Protein AF-A0A0L0V1J8-F1 (afdb_monomer)

Nearest PDB structures (foldseek):
  5jjq-assembly2_B  TM=3.980E-01  e=1.118E-01  Streptomyces sp. ML694-90F3
  5jjq-assembly4_D  TM=3.960E-01  e=1.190E-01  Streptomyces sp. ML694-90F3
  7kdn-assembly4_D  TM=4.997E-01  e=3.846E-01  Aspergillus fumigatus Af293
  7kdn-assembly2_B  TM=5.468E-01  e=1.592E+00  Aspergillus fumigatus Af293
  7kq6-assembly2_B  TM=5.141E-01  e=2.610E+00  Coccidioides immitis RS

Radius of gyration: 16.89 Å; Cα contacts (8 Å, |Δi|>4): 214; chains: 1; bounding box: 29×58×46 Å

Mean predicted aligned error: 6.96 Å

Solvent-accessible surface area (backbone atoms only — not comparable to full-atom values): 8524 Å² total; per-residue (Å²): 136,80,82,79,77,77,83,77,70,65,66,80,67,52,53,56,55,50,46,68,75,34,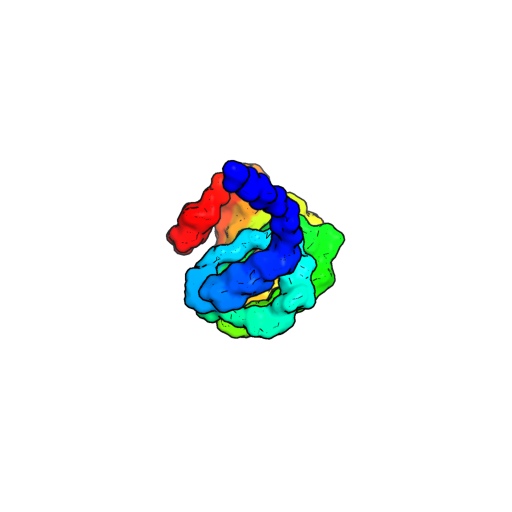21,70,67,38,40,67,45,81,43,72,62,74,69,79,47,73,88,45,86,82,56,58,38,68,42,24,29,34,42,33,42,41,71,51,73,80,46,52,66,64,44,57,61,54,52,70,56,38,75,82,31,51,29,30,33,42,33,37,37,42,82,44,55,75,72,58,55,65,65,64,53,54,52,48,61,68,54,42,77,50,44,42,31,40,32,32,31,71,34,63,97,84,65,74,82,50,64,65,57,54,51,51,26,60,78,62,67,26,47,79,44,82,33,48,82,74,52,72,69,61,59,74,69,110

Sequence (146 aa):
MASKIDLIGNDEEYVPLMFEILQDKLQGLHMYNPDIFAGIPNLKFTSLRLLHIEACMLDPDLYLSKLDMFPYTPIEILVLSGSDTHKSDSTFVLDQFTRLRSLRKLVFYGVDSTFSAPEDYLEACRDHQVECLYRYKPSLEELMKL

Secondary structure (DSSP, 8-state):
----------HHHHHHHHHHHHTTT--EEEES-GGGGTT-TT---TT--EEEES-TTSSHHHHHHHHTT-TT----EEEEEHHHHTT--HHHHHHHHHH-TT--EEEEES--TT----HHHHHHHHHTTPEEEEESS--HHHHHT-

Organism: NCBI:txid1165861

pLDDT: mean 84.73, std 13.73, range [34.5, 97.88]

Structure (mmCIF, N/CA/C/O backbone):
data_AF-A0A0L0V1J8-F1
#
_entry.id   AF-A0A0L0V1J8-F1
#
loop_
_atom_site.group_PDB
_atom_site.id
_atom_site.type_symbol
_atom_site.label_atom_id
_atom_site.label_alt_id
_atom_site.label_comp_id
_atom_site.label_asym_id
_atom_site.label_entity_id
_atom_site.label_seq_id
_atom_site.pdbx_PDB_ins_code
_atom_site.Cartn_x
_atom_site.Cartn_y
_atom_site.Cartn_z
_atom_site.occupancy
_atom_site.B_iso_or_equiv
_atom_site.auth_seq_id
_atom_site.auth_comp_id
_atom_site.auth_asym_id
_atom_site.auth_atom_id
_atom_site.pdbx_PDB_model_num
ATOM 1 N N . MET A 1 1 ? -1.582 43.578 26.157 1.00 36.00 1 MET A N 1
ATOM 2 C CA . MET A 1 1 ? -0.764 42.374 26.402 1.00 36.00 1 MET A CA 1
ATOM 3 C C . MET A 1 1 ? -1.291 41.281 25.494 1.00 36.00 1 MET A C 1
ATOM 5 O O . MET A 1 1 ? -2.323 40.706 25.799 1.00 36.00 1 MET A O 1
ATOM 9 N N . ALA A 1 2 ? -0.669 41.091 24.332 1.00 34.50 2 ALA A N 1
ATOM 10 C CA . ALA A 1 2 ? -0.956 39.941 23.483 1.00 34.50 2 ALA A CA 1
ATOM 11 C C . ALA A 1 2 ? -0.023 38.823 23.945 1.00 34.50 2 ALA A C 1
ATOM 13 O O . ALA A 1 2 ? 1.197 38.972 23.862 1.00 34.50 2 ALA A O 1
ATOM 14 N N . SER A 1 3 ? -0.593 37.767 24.517 1.00 36.25 3 SER A N 1
ATOM 15 C CA . SER A 1 3 ? 0.152 36.571 24.884 1.00 36.25 3 SER A CA 1
ATOM 16 C C . SER A 1 3 ? 0.710 35.972 23.603 1.00 36.25 3 SER A C 1
ATOM 18 O O . SER A 1 3 ? -0.036 35.518 22.737 1.00 36.25 3 SER A O 1
ATOM 20 N N . LYS A 1 4 ? 2.030 36.044 23.463 1.00 40.44 4 LYS A N 1
ATOM 21 C CA . LYS A 1 4 ? 2.780 35.329 22.445 1.00 40.44 4 LYS A CA 1
ATOM 22 C C . LYS A 1 4 ? 2.623 33.849 22.785 1.00 40.44 4 LYS A C 1
ATOM 24 O O . LYS A 1 4 ? 3.207 33.375 23.753 1.00 40.44 4 LYS A O 1
ATOM 29 N N . ILE A 1 5 ? 1.722 33.168 22.085 1.00 45.97 5 ILE A N 1
ATOM 30 C CA . ILE A 1 5 ? 1.646 31.712 22.142 1.00 45.97 5 ILE A CA 1
ATOM 31 C C . ILE A 1 5 ? 2.861 31.247 21.354 1.00 45.97 5 ILE A C 1
ATOM 33 O O . ILE A 1 5 ? 2.856 31.253 20.123 1.00 45.97 5 ILE A O 1
ATOM 37 N N . ASP A 1 6 ? 3.936 30.952 22.075 1.00 41.12 6 ASP A N 1
ATOM 38 C CA . ASP A 1 6 ? 5.063 30.223 21.525 1.00 41.12 6 ASP A CA 1
ATOM 39 C C . ASP A 1 6 ? 4.539 28.825 21.170 1.00 41.12 6 ASP A C 1
ATOM 41 O O . ASP A 1 6 ? 4.396 27.953 22.025 1.00 41.12 6 ASP A O 1
ATOM 45 N N . LEU A 1 7 ? 4.174 28.635 19.899 1.00 44.16 7 LEU A N 1
ATOM 46 C CA . LEU A 1 7 ? 3.918 27.324 19.311 1.00 44.16 7 LEU A CA 1
ATOM 47 C C . LEU A 1 7 ? 5.259 26.593 19.185 1.00 44.16 7 LEU A C 1
ATOM 49 O O . LEU A 1 7 ? 5.806 26.441 18.099 1.00 44.16 7 LEU A O 1
ATOM 53 N N . ILE A 1 8 ? 5.804 26.166 20.319 1.00 47.81 8 ILE A N 1
ATOM 54 C CA . ILE A 1 8 ? 6.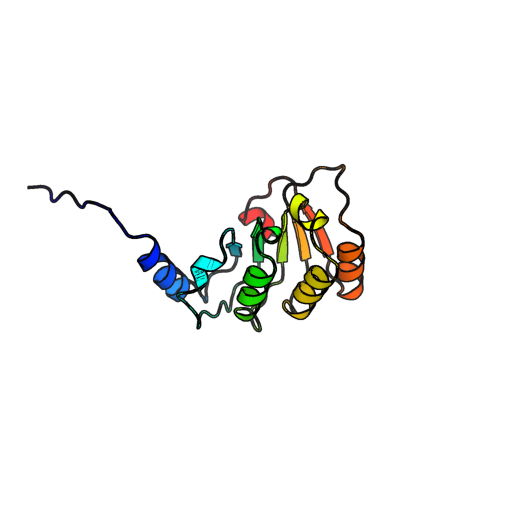727 25.035 20.375 1.00 47.81 8 ILE A CA 1
ATOM 55 C C . ILE A 1 8 ? 5.836 23.833 20.695 1.00 47.81 8 ILE A C 1
ATOM 57 O O . ILE A 1 8 ? 5.806 23.328 21.813 1.00 47.81 8 ILE A O 1
ATOM 61 N N . GLY A 1 9 ? 4.972 23.482 19.741 1.00 45.03 9 GLY A N 1
ATOM 62 C CA . GLY A 1 9 ? 4.134 22.297 19.840 1.00 45.03 9 GLY A CA 1
ATOM 63 C C . GLY A 1 9 ? 5.010 21.094 19.547 1.00 45.03 9 GLY A C 1
ATOM 64 O O . GLY A 1 9 ? 5.548 20.984 18.453 1.00 45.03 9 GLY 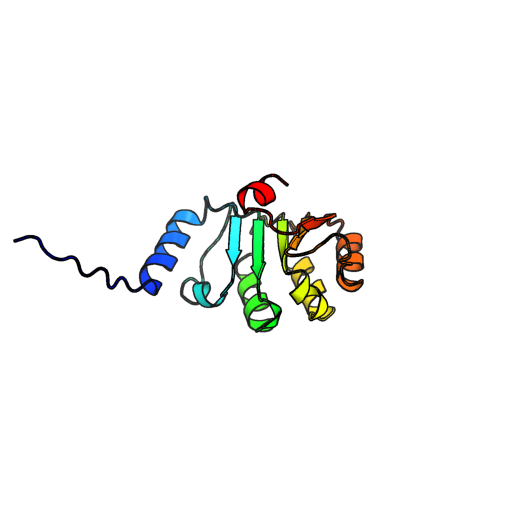A O 1
ATOM 65 N N . ASN A 1 10 ? 5.206 20.238 20.539 1.00 54.16 10 ASN A N 1
ATOM 66 C CA . ASN A 1 10 ? 5.875 18.963 20.361 1.00 54.16 10 ASN A CA 1
ATOM 67 C C . ASN A 1 10 ? 4.972 18.109 19.448 1.00 54.16 10 ASN A C 1
ATOM 69 O O . ASN A 1 10 ? 3.962 17.584 19.916 1.00 54.16 10 ASN A O 1
ATOM 73 N N . ASP A 1 11 ? 5.267 18.047 18.143 1.00 56.94 11 ASP A N 1
ATOM 74 C CA . ASP A 1 11 ? 4.447 17.342 17.138 1.00 56.94 11 ASP A CA 1
ATOM 75 C C . ASP A 1 11 ? 4.129 15.889 17.559 1.00 56.94 11 ASP A C 1
ATOM 77 O O . ASP A 1 11 ? 3.077 15.346 17.219 1.00 56.94 11 ASP A O 1
ATOM 81 N N . GLU A 1 12 ? 4.996 15.292 18.384 1.00 63.31 12 GLU A N 1
ATOM 82 C CA . GLU A 1 12 ? 4.855 13.956 18.970 1.00 63.31 12 GLU A CA 1
ATOM 83 C C . GLU A 1 12 ? 3.583 13.749 19.816 1.00 63.31 12 GLU A C 1
ATOM 85 O O . GLU A 1 12 ? 3.085 12.628 19.877 1.00 63.31 12 GLU A O 1
ATOM 90 N N . GLU A 1 13 ? 3.020 14.788 20.446 1.00 68.06 13 GLU A N 1
ATOM 91 C CA . GLU A 1 13 ? 1.834 14.640 21.313 1.00 68.06 13 GLU A CA 1
ATOM 92 C C . GLU A 1 13 ? 0.512 14.695 20.527 1.00 68.06 13 GLU A C 1
ATOM 94 O O . GLU A 1 13 ? -0.464 14.027 20.873 1.00 68.06 13 GLU A O 1
ATOM 99 N N . TYR A 1 14 ? 0.469 15.456 19.431 1.00 78.44 14 TYR A N 1
ATOM 100 C CA . TYR A 1 14 ? -0.771 15.689 18.682 1.00 78.44 14 TYR A CA 1
ATOM 101 C C . TYR A 1 14 ? -1.061 14.611 17.644 1.00 78.44 14 TYR A C 1
ATOM 103 O O . TYR A 1 14 ? -2.228 14.324 17.367 1.00 78.44 14 TYR A O 1
ATOM 111 N N . VAL A 1 15 ? -0.025 13.993 17.077 1.00 80.12 15 VAL A N 1
ATOM 112 C CA . VAL A 1 15 ? -0.200 12.960 16.052 1.00 80.12 15 VAL A CA 1
ATOM 113 C C . VAL A 1 15 ? -0.979 11.740 16.572 1.00 80.12 15 VAL A C 1
ATOM 115 O O . VAL A 1 15 ? -1.926 11.330 15.893 1.00 80.12 15 VAL A O 1
ATOM 118 N N . PRO A 1 16 ? -0.685 11.190 17.769 1.00 79.94 16 PRO A N 1
ATOM 119 C CA . PRO A 1 16 ? -1.504 10.144 18.374 1.00 79.94 16 PRO A CA 1
ATOM 120 C C . PRO A 1 16 ? -2.985 10.490 18.457 1.00 79.94 16 PRO A C 1
ATOM 122 O O . PRO A 1 16 ? -3.829 9.735 17.971 1.00 79.94 16 PRO A O 1
ATOM 125 N N . LEU A 1 17 ? -3.295 11.673 18.988 1.00 82.88 17 LEU A N 1
ATOM 126 C CA . LEU A 1 17 ? -4.667 12.140 19.147 1.00 82.88 17 LEU A CA 1
ATOM 127 C C . LEU A 1 17 ? -5.375 12.300 17.794 1.00 82.88 17 LEU A C 1
ATOM 129 O O . LEU A 1 17 ? -6.541 11.934 17.646 1.00 82.88 17 LEU A O 1
ATOM 133 N N . MET A 1 18 ? -4.676 12.822 16.782 1.00 86.81 18 MET A N 1
ATOM 134 C CA . MET A 1 18 ? -5.219 12.933 15.427 1.00 86.81 18 MET A CA 1
ATOM 135 C C . MET A 1 18 ? -5.595 11.566 14.864 1.00 86.81 18 MET A C 1
ATOM 137 O O . MET A 1 18 ? -6.679 11.415 14.299 1.00 86.81 18 MET A O 1
ATOM 141 N N . PHE A 1 19 ? -4.733 10.567 15.032 1.00 87.19 19 PHE A N 1
ATOM 142 C CA . PHE A 1 19 ? -5.022 9.220 14.567 1.00 87.19 19 PHE A CA 1
ATOM 143 C C . PHE A 1 19 ? -6.187 8.584 15.322 1.00 87.19 19 PHE A C 1
ATOM 145 O O . PHE A 1 19 ? -7.056 8.015 14.670 1.00 87.19 19 PHE A O 1
ATOM 152 N N . GLU A 1 20 ? -6.285 8.748 16.642 1.00 84.19 20 GLU A N 1
ATOM 153 C CA . GLU A 1 20 ? -7.443 8.271 17.410 1.00 84.19 20 GLU A CA 1
ATOM 154 C C . GLU A 1 20 ? -8.767 8.876 16.916 1.00 84.19 20 GLU A C 1
ATOM 156 O O . GLU A 1 20 ? -9.766 8.165 16.785 1.00 84.19 20 GLU A O 1
ATOM 161 N N . ILE A 1 21 ? -8.778 10.173 16.586 1.00 88.88 21 ILE A N 1
ATOM 162 C CA . ILE A 1 21 ? -9.962 10.873 16.057 1.00 88.88 21 ILE A CA 1
ATOM 163 C C . ILE A 1 21 ? -10.297 10.418 14.628 1.00 88.88 21 ILE A C 1
ATOM 165 O O . ILE A 1 21 ? -11.471 10.362 14.243 1.00 88.88 21 ILE A O 1
ATOM 169 N N . LEU A 1 22 ? -9.274 10.142 13.818 1.00 89.94 22 LEU A N 1
ATOM 170 C CA . LEU A 1 22 ? -9.418 9.845 12.395 1.00 89.94 22 LEU A CA 1
ATOM 171 C C . LEU A 1 22 ? -9.506 8.353 12.082 1.00 89.94 22 LEU A C 1
ATOM 173 O O . LEU A 1 22 ? -9.831 8.030 10.945 1.00 89.94 22 LEU A O 1
ATOM 177 N N . GLN A 1 23 ? -9.260 7.453 13.035 1.00 87.62 23 GLN A N 1
ATOM 178 C CA . GLN A 1 23 ? -9.099 6.019 12.771 1.00 87.62 23 GLN A CA 1
ATOM 179 C C . GLN A 1 23 ? -10.258 5.410 11.957 1.00 87.62 23 GLN A C 1
ATOM 181 O O . GLN A 1 23 ? -10.025 4.667 11.006 1.00 87.62 23 GLN A O 1
ATOM 186 N N . ASP A 1 24 ? -11.499 5.830 12.222 1.00 88.81 24 ASP A N 1
ATOM 187 C CA . ASP A 1 24 ? -12.685 5.329 11.514 1.00 88.81 24 ASP A CA 1
ATOM 188 C C . ASP A 1 24 ? -13.035 6.090 10.228 1.00 88.81 24 ASP A C 1
ATOM 190 O O . ASP A 1 24 ? -13.954 5.711 9.502 1.00 88.81 24 ASP A O 1
ATOM 194 N N . LYS A 1 25 ? -12.335 7.188 9.931 1.00 91.81 25 LYS A N 1
ATOM 195 C CA . LYS A 1 25 ? -12.619 8.082 8.793 1.00 91.81 25 LYS A CA 1
ATOM 196 C C . LYS A 1 25 ? -11.475 8.158 7.792 1.00 91.81 25 LYS A C 1
ATOM 198 O O . LYS A 1 25 ? -11.704 8.539 6.646 1.00 91.81 25 LYS A O 1
ATOM 203 N N . LEU A 1 26 ? -10.256 7.845 8.220 1.00 92.31 26 LEU A N 1
ATOM 204 C CA . LEU A 1 26 ? -9.065 7.934 7.396 1.00 92.31 26 LEU A CA 1
ATOM 205 C C . LEU A 1 26 ? -9.136 6.867 6.307 1.00 92.31 26 LEU A C 1
ATOM 207 O O . LEU A 1 26 ? -9.125 5.679 6.605 1.00 92.31 26 LEU A O 1
ATOM 211 N N . GLN A 1 27 ? -9.217 7.303 5.050 1.00 94.62 27 GLN A N 1
ATOM 212 C CA . GLN A 1 27 ? -9.294 6.397 3.901 1.00 94.62 27 GLN A CA 1
ATOM 213 C C . GLN A 1 27 ? -7.959 6.205 3.187 1.00 94.62 27 GLN A C 1
ATOM 215 O O . GLN A 1 27 ? -7.760 5.171 2.551 1.00 94.62 27 GLN A O 1
ATOM 220 N N . GLY A 1 28 ? -7.050 7.172 3.314 1.00 94.06 28 GLY A N 1
ATOM 221 C CA . GLY A 1 28 ? -5.715 7.127 2.735 1.00 94.06 28 GLY A CA 1
ATOM 222 C C . GLY A 1 28 ? -4.665 7.543 3.755 1.00 94.06 28 GLY A C 1
ATOM 223 O O . GLY A 1 28 ? -4.856 8.523 4.475 1.00 94.06 28 GLY A O 1
ATOM 224 N N . LEU A 1 29 ? -3.560 6.807 3.797 1.00 91.44 29 LEU A N 1
ATOM 225 C CA . LEU A 1 29 ? -2.421 7.070 4.668 1.00 91.44 29 LEU A CA 1
ATOM 226 C C . LEU A 1 29 ? -1.142 7.031 3.837 1.00 91.44 29 LEU A C 1
ATOM 228 O O . LEU A 1 29 ? -0.865 6.033 3.177 1.00 91.44 29 LEU A O 1
ATOM 232 N N . HIS A 1 30 ? -0.364 8.109 3.890 1.00 91.31 30 HIS A N 1
ATOM 233 C CA . HIS A 1 30 ? 0.995 8.141 3.364 1.00 91.31 30 HIS A CA 1
ATOM 234 C C . HIS A 1 30 ? 1.976 8.025 4.534 1.00 91.31 30 HIS A C 1
ATOM 236 O O . HIS A 1 30 ? 1.993 8.875 5.423 1.00 91.31 30 HIS A O 1
ATOM 242 N N . MET A 1 31 ? 2.759 6.951 4.540 1.00 86.50 31 MET A N 1
ATOM 243 C CA . MET A 1 31 ? 3.723 6.591 5.566 1.00 86.50 31 MET A CA 1
ATOM 244 C C . MET A 1 31 ? 5.147 6.711 5.014 1.00 86.50 31 MET A C 1
ATOM 246 O O . MET A 1 31 ? 5.546 5.949 4.142 1.00 86.50 31 MET A O 1
ATOM 250 N N . TYR A 1 32 ? 5.915 7.654 5.558 1.00 83.06 32 TYR A N 1
ATOM 251 C CA . TYR A 1 32 ? 7.360 7.764 5.315 1.00 83.06 32 TYR A CA 1
ATOM 252 C C . TYR A 1 32 ? 8.179 7.263 6.513 1.00 83.06 32 TYR A C 1
ATOM 254 O O . TYR A 1 32 ? 9.245 6.684 6.350 1.00 83.06 32 TYR A O 1
ATOM 262 N N . ASN A 1 33 ? 7.671 7.475 7.732 1.00 79.44 33 ASN A N 1
ATOM 263 C CA . ASN A 1 33 ? 8.307 7.022 8.962 1.00 79.44 33 ASN A CA 1
ATOM 264 C C . ASN A 1 33 ? 7.327 6.165 9.794 1.00 79.44 33 ASN A C 1
ATOM 266 O O . ASN A 1 33 ? 6.389 6.725 10.371 1.00 79.44 33 ASN A O 1
ATOM 270 N N . PRO A 1 34 ? 7.521 4.836 9.872 1.00 79.38 34 PRO A N 1
ATOM 271 C CA . PRO A 1 34 ? 6.672 3.941 10.659 1.00 79.38 34 PRO A CA 1
ATOM 272 C C . PRO A 1 34 ? 6.778 4.147 12.182 1.00 79.38 34 PRO A C 1
ATOM 274 O O . PRO A 1 34 ? 5.878 3.723 12.913 1.00 79.38 34 PRO A O 1
ATOM 277 N N . ASP A 1 35 ? 7.824 4.809 12.689 1.00 80.00 35 ASP A N 1
ATOM 278 C CA . ASP A 1 35 ? 8.013 5.029 14.134 1.00 80.00 35 ASP A CA 1
ATOM 279 C C . ASP A 1 35 ? 6.938 5.914 14.758 1.00 80.00 35 ASP A C 1
ATOM 281 O O . ASP A 1 35 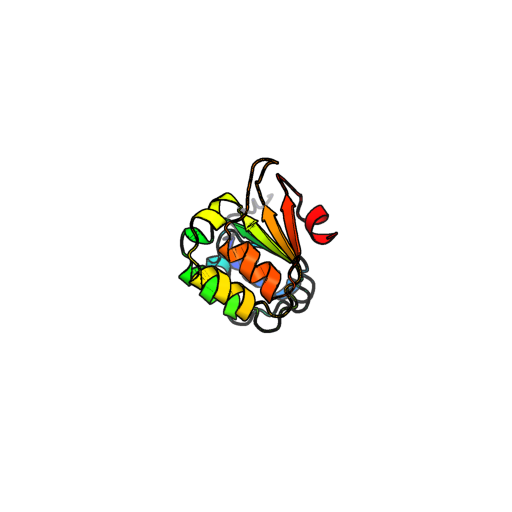? 6.681 5.831 15.959 1.00 80.00 35 ASP A O 1
ATOM 285 N N . ILE A 1 36 ? 6.225 6.683 13.935 1.00 77.75 36 ILE A N 1
ATOM 286 C CA . ILE A 1 36 ? 5.097 7.511 14.364 1.00 77.75 36 ILE A CA 1
ATOM 287 C C . ILE A 1 36 ? 3.983 6.696 15.046 1.00 77.75 36 ILE A C 1
ATOM 289 O O . ILE A 1 36 ? 3.198 7.233 15.825 1.00 77.75 36 ILE A O 1
ATOM 293 N N . PHE A 1 37 ? 3.934 5.383 14.794 1.00 77.44 37 PHE A N 1
ATOM 294 C CA . PHE A 1 37 ? 2.973 4.465 15.401 1.00 77.44 37 PHE A CA 1
ATOM 295 C C . PHE A 1 37 ? 3.459 3.814 16.702 1.00 77.44 37 PHE A C 1
ATOM 297 O O . PHE A 1 37 ? 2.673 3.139 17.366 1.00 77.44 37 PHE A O 1
ATOM 304 N N . ALA A 1 38 ? 4.723 3.996 17.104 1.00 74.75 38 ALA A N 1
ATOM 305 C CA . ALA A 1 38 ? 5.271 3.373 18.314 1.00 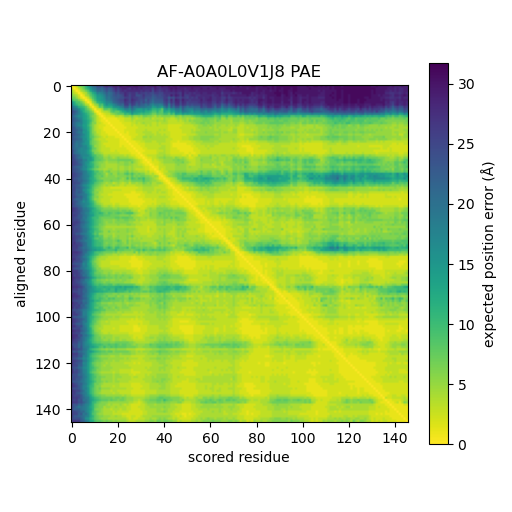74.75 38 ALA A CA 1
ATOM 306 C C . ALA A 1 38 ? 4.505 3.767 19.594 1.00 74.75 38 ALA A C 1
ATOM 308 O O . ALA A 1 38 ? 4.401 2.961 20.516 1.00 74.75 38 ALA A O 1
ATOM 309 N N . GLY A 1 39 ? 3.919 4.968 19.628 1.00 71.69 39 GLY A N 1
ATOM 310 C CA . GLY A 1 39 ? 3.109 5.459 20.746 1.00 71.69 39 GLY A CA 1
ATOM 311 C C . GLY A 1 39 ? 1.627 5.059 20.721 1.00 71.69 39 GLY A C 1
ATOM 312 O O . GLY A 1 39 ? 0.904 5.429 21.641 1.00 71.69 39 GLY A O 1
ATOM 313 N N . ILE A 1 40 ? 1.148 4.337 19.695 1.00 75.44 40 ILE A N 1
ATOM 314 C CA . ILE A 1 40 ? -0.296 4.141 19.444 1.00 75.44 40 ILE A CA 1
ATOM 315 C C . ILE A 1 40 ? -0.632 2.667 19.131 1.00 75.44 40 ILE A C 1
ATOM 317 O O . ILE A 1 40 ? -1.174 2.349 18.070 1.00 75.44 40 ILE A O 1
ATOM 321 N N . PRO A 1 41 ? -0.340 1.719 20.040 1.00 68.50 41 PRO A N 1
ATOM 322 C CA . PRO A 1 41 ? -0.394 0.284 19.737 1.00 68.50 41 PRO A CA 1
ATOM 323 C C . PRO A 1 41 ? -1.800 -0.257 19.421 1.00 68.50 41 PRO A C 1
ATOM 325 O O . PRO A 1 41 ? -1.921 -1.335 18.848 1.00 68.50 41 PRO A O 1
ATOM 328 N N . ASN A 1 42 ? -2.865 0.466 19.785 1.00 74.38 42 ASN A N 1
ATOM 329 C CA . ASN A 1 42 ? -4.254 0.003 19.663 1.00 74.38 42 ASN A CA 1
ATOM 330 C C . ASN A 1 42 ? -5.031 0.646 18.502 1.00 74.38 42 ASN A C 1
ATOM 332 O O . ASN A 1 42 ? -6.258 0.538 18.457 1.00 74.38 42 ASN A O 1
ATOM 336 N N . LEU A 1 43 ? -4.344 1.334 17.590 1.00 78.31 43 LEU A N 1
ATOM 337 C CA . LEU A 1 43 ? -4.984 2.055 16.497 1.00 78.31 43 LEU A CA 1
ATOM 338 C C . LEU A 1 43 ? -5.633 1.091 15.496 1.00 78.31 43 LEU A C 1
ATOM 340 O O . LEU A 1 43 ? -4.981 0.167 15.010 1.00 78.31 43 LEU A O 1
ATOM 344 N N . LYS A 1 44 ? -6.913 1.309 15.171 1.00 82.88 44 LYS A N 1
ATOM 345 C CA . LYS A 1 44 ? -7.647 0.483 14.202 1.00 82.88 44 LYS A CA 1
ATOM 346 C C . LYS A 1 44 ? -8.221 1.336 13.092 1.00 82.88 44 LYS A C 1
ATOM 348 O O . LYS A 1 44 ? -9.207 2.039 13.279 1.00 82.88 44 LYS A O 1
ATOM 353 N N . PHE A 1 45 ? -7.645 1.217 11.906 1.00 87.75 45 PHE A N 1
ATOM 354 C CA . PHE A 1 45 ? -8.127 1.955 10.755 1.00 87.75 45 PHE A CA 1
ATOM 355 C C . PHE A 1 45 ? -9.255 1.216 10.034 1.00 87.75 45 PHE A C 1
ATOM 357 O O . PHE A 1 45 ? -9.026 0.447 9.107 1.00 87.75 45 PHE A O 1
ATOM 364 N N . THR A 1 46 ? -10.499 1.424 10.446 1.00 88.50 46 THR A N 1
ATOM 365 C CA . THR A 1 46 ? -11.626 0.652 9.889 1.00 88.50 46 THR A CA 1
ATOM 366 C C . THR A 1 46 ? -12.003 1.064 8.463 1.00 88.50 46 THR A C 1
ATOM 368 O O . THR A 1 46 ? -12.544 0.250 7.717 1.00 88.50 46 THR A O 1
ATOM 371 N N . SER A 1 47 ? -11.665 2.292 8.059 1.00 91.50 47 SER A N 1
ATOM 372 C CA . SER A 1 47 ? -11.984 2.849 6.734 1.00 91.50 47 SER A CA 1
ATOM 373 C C . SER A 1 47 ? -10.775 3.010 5.809 1.00 91.50 47 SER A C 1
ATOM 375 O O . SER A 1 47 ? -10.935 3.520 4.698 1.00 91.50 47 SER A O 1
ATOM 377 N N . LEU A 1 48 ? -9.574 2.607 6.240 1.00 93.62 48 LEU A N 1
ATOM 378 C CA . LEU A 1 48 ? -8.351 2.826 5.469 1.00 93.62 48 LEU A CA 1
ATOM 379 C C . LEU A 1 48 ? -8.273 1.846 4.303 1.00 93.62 48 LEU A C 1
ATOM 381 O O . LEU A 1 48 ? -8.170 0.638 4.491 1.00 93.62 48 LEU A O 1
ATOM 385 N N . ARG A 1 49 ? -8.322 2.399 3.091 1.00 95.69 49 ARG A N 1
ATOM 386 C CA . ARG A 1 49 ? -8.359 1.653 1.829 1.00 95.69 49 ARG A CA 1
ATOM 387 C C . ARG A 1 49 ? -7.098 1.837 0.999 1.00 95.69 49 ARG A C 1
ATOM 389 O O . ARG A 1 49 ? -6.791 0.979 0.179 1.00 95.69 49 ARG A O 1
ATOM 396 N N . LEU A 1 50 ? -6.361 2.922 1.222 1.00 96.25 50 LEU A N 1
ATOM 397 C CA . LEU A 1 50 ? -5.109 3.209 0.539 1.00 96.25 50 LEU A CA 1
ATOM 398 C C . LEU A 1 50 ? -3.974 3.373 1.543 1.00 96.25 50 LEU A C 1
ATOM 400 O O . LEU A 1 50 ? -4.046 4.215 2.440 1.00 96.25 50 LEU A O 1
ATOM 404 N N . LEU A 1 51 ? -2.900 2.622 1.327 1.00 93.62 51 LEU A N 1
ATOM 405 C CA . LEU A 1 51 ? -1.645 2.770 2.045 1.00 93.62 51 LEU A CA 1
ATOM 406 C C . LEU A 1 51 ? -0.523 3.091 1.054 1.00 93.62 51 LEU A C 1
ATOM 408 O O . LEU A 1 51 ? -0.242 2.307 0.152 1.00 93.62 51 LEU A O 1
ATOM 412 N N . HIS A 1 52 ? 0.110 4.249 1.215 1.00 93.69 52 HIS A N 1
ATOM 413 C CA . HIS A 1 52 ? 1.281 4.656 0.446 1.00 93.69 52 HIS A CA 1
ATOM 414 C C . HIS A 1 52 ? 2.507 4.618 1.338 1.00 93.69 52 HIS A C 1
ATOM 416 O O . HIS A 1 52 ? 2.497 5.243 2.395 1.00 93.69 52 HIS A O 1
ATOM 422 N N . ILE A 1 53 ? 3.543 3.896 0.918 1.00 89.31 53 ILE A N 1
ATOM 423 C CA . ILE A 1 53 ? 4.790 3.779 1.661 1.00 89.31 53 ILE A CA 1
ATOM 424 C C . ILE A 1 53 ? 5.963 4.162 0.784 1.00 89.31 53 ILE A C 1
ATOM 426 O O . ILE A 1 53 ? 6.180 3.612 -0.299 1.00 89.31 53 ILE A O 1
ATOM 430 N N . GLU A 1 54 ? 6.757 5.072 1.319 1.00 85.81 54 GLU A N 1
ATOM 431 C CA . GLU A 1 54 ? 8.057 5.431 0.783 1.00 85.81 54 GLU A CA 1
ATOM 432 C C . GLU A 1 54 ? 9.148 4.936 1.736 1.00 85.81 54 GLU A C 1
ATOM 434 O O . GLU A 1 54 ? 8.925 4.802 2.939 1.00 85.81 54 GLU A O 1
ATOM 439 N N . ALA A 1 55 ? 10.335 4.645 1.199 1.00 84.25 55 ALA A N 1
ATOM 440 C CA . ALA A 1 55 ? 11.526 4.307 1.976 1.00 84.25 55 ALA A CA 1
ATOM 441 C C . ALA A 1 55 ? 11.421 3.040 2.854 1.00 84.25 55 ALA A C 1
ATOM 443 O O . ALA A 1 55 ? 12.235 2.847 3.756 1.00 84.25 55 ALA A O 1
ATOM 444 N N . CYS A 1 56 ? 10.495 2.121 2.548 1.00 82.19 56 CYS A N 1
ATOM 445 C CA . CYS A 1 56 ? 10.344 0.844 3.268 1.00 82.19 56 CYS A CA 1
ATOM 446 C C . CYS A 1 56 ? 11.612 -0.030 3.270 1.00 82.19 56 CYS A C 1
ATOM 448 O O . CYS A 1 56 ? 11.777 -0.873 4.142 1.00 82.19 56 CYS A O 1
ATOM 450 N N . MET A 1 57 ? 12.530 0.193 2.326 1.00 84.56 57 MET A N 1
ATOM 451 C CA . MET A 1 57 ? 13.791 -0.547 2.215 1.00 84.56 57 MET A CA 1
ATOM 452 C C . MET A 1 57 ? 14.905 -0.033 3.131 1.00 84.56 57 MET A C 1
ATOM 454 O O . MET A 1 57 ? 15.975 -0.634 3.168 1.00 84.56 57 MET A O 1
ATOM 458 N N . LEU A 1 58 ? 14.697 1.083 3.840 1.00 84.06 58 LEU A N 1
ATOM 459 C CA . LEU A 1 58 ? 15.651 1.540 4.855 1.00 84.06 58 LEU A CA 1
ATOM 460 C C . LEU A 1 58 ? 15.611 0.651 6.104 1.00 84.06 58 LEU A C 1
ATOM 462 O O . LEU A 1 58 ? 16.658 0.401 6.692 1.00 84.06 58 LEU A O 1
ATOM 466 N N . ASP A 1 59 ? 14.421 0.169 6.471 1.00 84.75 59 ASP A N 1
ATOM 467 C CA . ASP A 1 59 ? 14.201 -0.780 7.566 1.00 84.75 59 ASP A CA 1
ATOM 468 C C . ASP A 1 59 ? 12.962 -1.658 7.268 1.00 84.75 59 ASP A C 1
ATOM 470 O O . ASP A 1 59 ? 11.837 -1.338 7.681 1.00 84.75 59 ASP A O 1
ATOM 474 N N . PRO A 1 60 ? 13.141 -2.745 6.490 1.00 83.19 60 PRO A N 1
ATOM 475 C CA . PRO A 1 60 ? 12.047 -3.629 6.090 1.00 83.19 60 PRO A CA 1
ATOM 476 C C . PRO A 1 60 ? 11.352 -4.301 7.278 1.00 83.19 60 PRO A C 1
ATOM 478 O O . PRO A 1 60 ? 10.128 -4.437 7.273 1.00 83.19 60 PRO A O 1
ATOM 481 N N . ASP A 1 61 ? 12.111 -4.688 8.305 1.00 84.19 61 ASP A N 1
ATOM 482 C CA . ASP A 1 61 ? 11.596 -5.397 9.479 1.00 84.19 61 ASP A CA 1
ATOM 483 C C . ASP A 1 61 ? 10.707 -4.485 10.327 1.00 84.19 61 ASP A C 1
ATOM 485 O O . ASP A 1 61 ? 9.599 -4.870 10.723 1.00 84.19 61 ASP A O 1
ATOM 489 N N . LEU A 1 62 ? 11.149 -3.244 10.560 1.00 84.38 62 LEU A N 1
ATOM 490 C CA . LEU A 1 62 ? 10.340 -2.237 11.237 1.00 84.38 62 LEU A CA 1
ATOM 491 C C . LEU A 1 62 ? 9.033 -2.000 10.484 1.00 84.38 62 LEU A C 1
ATOM 493 O O . LEU A 1 62 ? 7.963 -1.973 11.099 1.00 84.38 62 LEU A O 1
ATOM 497 N N . TYR A 1 63 ? 9.102 -1.881 9.161 1.00 83.88 63 TYR A N 1
ATOM 498 C CA . TYR A 1 63 ? 7.926 -1.681 8.330 1.00 83.88 63 TYR A CA 1
ATOM 499 C C . TYR A 1 63 ? 6.939 -2.857 8.411 1.00 83.88 63 TYR A C 1
ATOM 501 O O . TYR A 1 63 ? 5.757 -2.654 8.706 1.00 83.88 63 TYR A O 1
ATOM 509 N N . LEU A 1 64 ? 7.419 -4.091 8.229 1.00 83.12 64 LEU A N 1
ATOM 510 C CA . LEU A 1 64 ? 6.590 -5.293 8.333 1.00 83.12 64 LEU A CA 1
ATOM 511 C C . LEU A 1 64 ? 5.961 -5.430 9.726 1.00 83.12 64 LEU A C 1
ATOM 513 O O . LEU A 1 64 ? 4.787 -5.787 9.828 1.00 83.12 64 LEU A O 1
ATOM 517 N N . SER A 1 65 ? 6.683 -5.060 10.790 1.00 83.19 65 SER A N 1
ATOM 518 C CA . SER A 1 65 ? 6.137 -5.057 12.154 1.00 83.19 65 SER A CA 1
ATOM 519 C C . SER A 1 65 ? 4.970 -4.078 12.331 1.00 83.19 65 SER A C 1
ATOM 521 O O . SER A 1 65 ? 4.064 -4.331 13.124 1.00 83.19 65 SER A O 1
ATOM 523 N N . LYS A 1 66 ? 4.941 -2.964 11.582 1.00 82.06 66 LYS A N 1
ATOM 524 C CA . LYS A 1 66 ? 3.803 -2.030 11.608 1.00 82.06 66 LYS A CA 1
ATOM 525 C C . LYS A 1 66 ? 2.633 -2.516 10.770 1.00 82.06 66 LYS A C 1
ATOM 527 O O . LYS A 1 66 ? 1.500 -2.152 11.078 1.00 82.06 66 LYS A O 1
ATOM 532 N N . LEU A 1 67 ? 2.859 -3.367 9.766 1.00 79.38 67 LEU A N 1
ATOM 533 C CA . LEU A 1 67 ? 1.761 -3.982 9.016 1.00 79.38 67 LEU A CA 1
ATOM 534 C C . LEU A 1 67 ? 0.847 -4.840 9.908 1.00 79.38 67 LEU A C 1
ATOM 536 O O . LEU A 1 67 ? -0.351 -4.933 9.639 1.00 79.38 67 LEU A O 1
ATOM 540 N N . ASP A 1 68 ? 1.364 -5.354 11.027 1.00 76.75 68 ASP A N 1
ATOM 541 C CA . ASP A 1 68 ? 0.581 -6.076 12.041 1.00 76.75 68 ASP A CA 1
ATOM 542 C C . ASP A 1 68 ? -0.423 -5.203 12.804 1.00 76.75 68 ASP A C 1
ATOM 544 O O . ASP A 1 68 ? -1.270 -5.725 13.530 1.00 76.75 68 ASP A O 1
ATOM 548 N N . MET A 1 69 ? -0.391 -3.882 12.610 1.00 75.06 69 MET A N 1
ATOM 549 C CA . MET A 1 69 ? -1.432 -2.965 13.086 1.00 75.06 69 MET A CA 1
ATOM 550 C C . MET A 1 69 ? -2.650 -2.922 12.151 1.00 75.06 69 MET A C 1
ATOM 552 O O . MET A 1 69 ? -3.706 -2.417 12.532 1.00 75.06 69 MET A O 1
ATOM 556 N N . PHE A 1 70 ? -2.543 -3.484 10.941 1.00 76.00 70 PHE A N 1
ATOM 557 C CA . PHE A 1 70 ? -3.588 -3.454 9.915 1.00 76.00 70 PHE A CA 1
ATOM 558 C C . PHE A 1 70 ? -4.269 -4.809 9.590 1.00 76.00 70 PHE A C 1
ATOM 560 O O . PHE A 1 70 ? -4.811 -4.941 8.492 1.00 76.00 70 PHE A O 1
ATOM 567 N N . PRO A 1 71 ? -4.336 -5.824 10.482 1.00 69.19 71 PRO A N 1
ATOM 568 C CA . PRO A 1 71 ? -4.739 -7.184 10.103 1.00 69.19 71 PRO A CA 1
ATOM 569 C C . PRO A 1 71 ? -6.208 -7.296 9.666 1.00 69.19 71 PRO A C 1
ATOM 571 O O . PRO A 1 71 ? -6.584 -8.258 9.000 1.00 69.19 71 PRO A O 1
ATOM 574 N N . TYR A 1 72 ? -7.042 -6.319 10.034 1.00 72.75 72 TYR A N 1
ATOM 575 C CA . TYR A 1 72 ? -8.456 -6.235 9.646 1.00 72.75 72 TYR A CA 1
ATOM 576 C C . TYR A 1 72 ? -8.774 -4.983 8.825 1.00 72.75 72 TYR A C 1
ATOM 578 O O . TYR A 1 72 ? -9.939 -4.701 8.550 1.00 72.75 72 TYR A O 1
ATOM 586 N N . THR A 1 73 ? -7.750 -4.217 8.461 1.00 84.94 73 THR A N 1
ATOM 587 C CA . THR A 1 73 ? -7.902 -2.980 7.705 1.00 84.94 73 THR A CA 1
ATOM 588 C C . THR A 1 73 ? -8.175 -3.330 6.240 1.00 84.94 73 THR A C 1
ATOM 590 O O . THR A 1 73 ? -7.434 -4.129 5.659 1.00 84.94 73 THR A O 1
ATOM 593 N N . PRO A 1 74 ? -9.207 -2.751 5.606 1.00 90.38 74 PRO A N 1
ATOM 594 C CA . PRO A 1 74 ? -9.576 -3.063 4.229 1.00 90.38 74 PRO A CA 1
ATOM 595 C C . PRO A 1 74 ? -8.667 -2.343 3.217 1.00 90.38 74 PRO A C 1
ATOM 597 O O . PRO A 1 74 ? -9.154 -1.637 2.340 1.00 90.38 74 PRO A O 1
ATOM 600 N N . ILE A 1 75 ? -7.343 -2.503 3.331 1.00 94.44 75 ILE A N 1
ATOM 601 C CA . ILE A 1 75 ? -6.381 -1.899 2.399 1.00 94.44 75 ILE A CA 1
ATOM 602 C C . ILE A 1 75 ? -6.549 -2.571 1.037 1.00 94.44 75 ILE A C 1
ATOM 604 O O . ILE A 1 75 ? -6.215 -3.740 0.864 1.00 94.44 75 ILE A O 1
ATOM 608 N N . GLU A 1 76 ? -7.073 -1.814 0.080 1.00 96.31 76 GLU A N 1
ATOM 609 C CA . GLU A 1 76 ? -7.328 -2.233 -1.298 1.00 96.31 76 GLU A CA 1
ATOM 610 C C . GLU A 1 76 ? -6.212 -1.780 -2.247 1.00 96.31 76 GLU A C 1
ATOM 612 O O . GLU A 1 76 ? -5.977 -2.428 -3.269 1.00 96.31 76 GLU A O 1
ATOM 617 N N . ILE A 1 77 ? -5.534 -0.677 -1.913 1.00 97.44 77 ILE A N 1
ATOM 618 C CA . ILE A 1 77 ? -4.495 -0.048 -2.731 1.00 97.44 77 ILE A CA 1
ATOM 619 C C . ILE A 1 77 ? -3.223 0.078 -1.897 1.00 97.44 77 ILE A C 1
ATOM 621 O O . ILE A 1 77 ? -3.194 0.808 -0.906 1.00 97.44 77 ILE A O 1
ATOM 625 N N . LEU A 1 78 ? -2.165 -0.597 -2.334 1.00 95.38 78 LEU A N 1
ATOM 626 C CA . LEU A 1 78 ? -0.813 -0.426 -1.818 1.00 95.38 78 LEU A CA 1
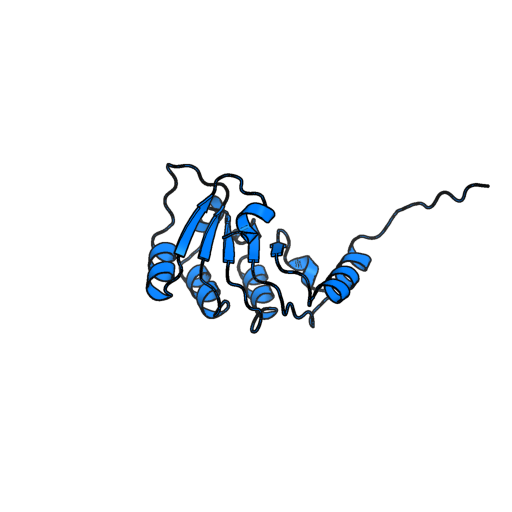ATOM 627 C C . LEU A 1 78 ? -0.008 0.382 -2.829 1.00 95.38 78 LEU A C 1
ATOM 629 O O . LEU A 1 78 ? 0.019 0.046 -4.010 1.00 95.38 78 LEU A O 1
ATOM 633 N N . VAL A 1 79 ? 0.650 1.442 -2.381 1.00 95.94 79 VAL A N 1
ATOM 634 C CA . VAL A 1 79 ? 1.523 2.266 -3.218 1.00 95.94 79 VAL A CA 1
ATOM 635 C C . VAL A 1 79 ? 2.943 2.137 -2.686 1.00 95.94 79 VAL A C 1
ATOM 637 O O . VAL A 1 79 ? 3.173 2.397 -1.506 1.00 95.94 79 VAL A O 1
ATOM 640 N N . LEU A 1 80 ? 3.876 1.737 -3.548 1.00 94.00 80 LEU A N 1
ATOM 641 C CA . LEU A 1 80 ? 5.294 1.577 -3.230 1.00 94.00 80 LEU A CA 1
ATOM 642 C C . LEU A 1 80 ? 6.141 2.407 -4.192 1.00 94.00 80 LEU A C 1
ATOM 644 O O . LEU A 1 80 ? 5.862 2.470 -5.390 1.00 94.00 80 LEU A O 1
ATOM 648 N N . SER A 1 81 ? 7.221 2.996 -3.689 1.00 91.62 81 SER A N 1
ATOM 649 C CA . SER A 1 81 ? 8.248 3.616 -4.530 1.00 91.62 81 SER A CA 1
ATOM 650 C C . SER A 1 81 ? 8.862 2.583 -5.480 1.00 91.62 81 SER A C 1
ATOM 652 O O . SER A 1 81 ? 9.463 1.603 -5.038 1.00 91.62 81 SER A O 1
ATOM 654 N N . GLY A 1 82 ? 8.782 2.819 -6.793 1.00 91.00 82 GLY A N 1
ATOM 655 C CA . GLY A 1 82 ? 9.371 1.920 -7.790 1.00 91.00 82 GLY A CA 1
ATOM 656 C C . GLY A 1 82 ? 10.875 1.721 -7.582 1.00 91.00 82 GLY A C 1
ATOM 657 O O . GLY A 1 82 ? 11.387 0.614 -7.725 1.00 91.00 82 GLY A O 1
ATOM 658 N N . SER A 1 83 ? 11.580 2.765 -7.137 1.00 88.44 83 SER A N 1
ATOM 659 C CA . SER A 1 83 ? 13.013 2.678 -6.815 1.00 88.44 83 SER A CA 1
ATOM 660 C C . SER A 1 83 ? 13.330 1.780 -5.613 1.00 88.44 83 SER A C 1
ATOM 662 O O . SER A 1 83 ? 14.411 1.193 -5.561 1.00 88.44 83 SER A O 1
ATOM 664 N N . ASP A 1 84 ? 12.394 1.638 -4.676 1.00 87.75 84 ASP A N 1
ATOM 665 C CA . ASP A 1 84 ? 12.550 0.757 -3.521 1.00 87.75 84 ASP A CA 1
ATOM 666 C C . ASP A 1 84 ? 12.193 -0.686 -3.873 1.00 87.75 84 ASP A C 1
ATOM 668 O O . ASP A 1 84 ? 12.858 -1.607 -3.408 1.00 87.75 84 ASP A O 1
ATOM 672 N N . THR A 1 85 ? 11.238 -0.903 -4.782 1.00 88.56 85 THR A N 1
ATOM 673 C CA . THR A 1 85 ? 10.866 -2.264 -5.202 1.00 88.56 85 THR A CA 1
ATOM 674 C C . THR A 1 85 ? 12.021 -3.053 -5.828 1.00 88.56 85 THR A C 1
ATOM 676 O O . THR A 1 85 ? 12.085 -4.262 -5.665 1.00 88.56 85 THR A O 1
ATOM 679 N N . HIS A 1 86 ? 12.998 -2.402 -6.465 1.00 88.12 86 HIS A N 1
ATOM 680 C CA . HIS A 1 86 ? 14.189 -3.094 -6.982 1.00 88.12 86 HIS A CA 1
ATOM 681 C C . HIS A 1 86 ? 15.201 -3.519 -5.910 1.00 88.12 86 HIS A C 1
ATOM 683 O O . HIS A 1 86 ? 16.139 -4.250 -6.222 1.00 88.12 86 HIS A O 1
ATOM 689 N N . LYS A 1 87 ? 15.055 -3.036 -4.673 1.00 86.94 87 LYS A N 1
ATOM 690 C CA . LYS A 1 87 ? 15.945 -3.368 -3.553 1.00 86.94 87 LYS A CA 1
ATOM 691 C C . LYS A 1 87 ? 15.356 -4.445 -2.642 1.00 86.94 87 LYS A C 1
ATOM 693 O O . LYS A 1 87 ? 16.084 -4.963 -1.802 1.00 86.94 87 LYS A O 1
ATOM 698 N N . SER A 1 88 ? 14.063 -4.743 -2.775 1.00 84.12 88 SER A N 1
ATOM 699 C CA . SER A 1 88 ? 13.393 -5.737 -1.942 1.00 84.12 88 SER A CA 1
ATOM 700 C C . SER A 1 88 ? 13.748 -7.152 -2.363 1.00 84.12 88 SER A C 1
ATOM 702 O O . SER A 1 88 ? 13.908 -7.420 -3.554 1.00 84.12 88 SER A O 1
ATOM 704 N N . ASP A 1 89 ? 13.784 -8.061 -1.395 1.00 84.88 89 ASP A N 1
ATOM 705 C CA . ASP A 1 89 ? 13.817 -9.494 -1.662 1.00 84.88 89 ASP A CA 1
ATOM 706 C C . ASP A 1 89 ? 12.404 -10.087 -1.802 1.00 84.88 89 ASP A C 1
ATOM 708 O O . ASP A 1 89 ? 11.394 -9.453 -1.482 1.00 84.88 89 ASP A O 1
ATOM 712 N N . SER A 1 90 ? 12.340 -11.330 -2.279 1.00 81.62 90 SER A N 1
ATOM 713 C CA . SER A 1 90 ? 11.088 -12.063 -2.481 1.00 81.62 90 SER A CA 1
ATOM 714 C C . SER A 1 90 ? 10.316 -12.322 -1.182 1.00 81.62 90 SER A C 1
ATOM 716 O O . SER A 1 90 ? 9.088 -12.416 -1.207 1.00 81.62 90 SER A O 1
ATOM 718 N N . THR A 1 91 ? 10.999 -12.393 -0.036 1.00 85.31 91 THR A N 1
ATOM 719 C CA . THR A 1 91 ? 10.359 -12.627 1.268 1.00 85.31 91 THR A CA 1
ATOM 720 C C . THR A 1 91 ? 9.541 -11.409 1.675 1.00 85.31 91 THR A C 1
ATOM 722 O O . THR A 1 91 ? 8.370 -11.539 2.030 1.00 85.31 91 THR A O 1
ATOM 725 N N . PHE A 1 92 ? 10.119 -10.214 1.536 1.00 85.44 92 PHE A N 1
ATOM 726 C CA . PHE A 1 92 ? 9.432 -8.952 1.783 1.00 85.44 92 PHE A CA 1
ATOM 727 C C . PHE A 1 92 ? 8.192 -8.787 0.899 1.00 85.44 92 PHE A C 1
ATOM 729 O O . PHE A 1 92 ? 7.159 -8.287 1.350 1.00 85.44 92 PHE A O 1
ATOM 736 N N . VAL A 1 93 ? 8.270 -9.210 -0.366 1.00 84.50 93 VAL A N 1
ATOM 737 C CA . VAL A 1 93 ? 7.116 -9.199 -1.274 1.00 84.50 93 VAL A CA 1
ATOM 738 C C . VAL A 1 93 ? 6.012 -10.093 -0.716 1.00 84.50 93 VAL A C 1
ATOM 740 O O . VAL A 1 93 ? 4.923 -9.602 -0.424 1.00 84.50 93 VAL A O 1
ATOM 743 N N . LEU A 1 94 ? 6.293 -11.377 -0.497 1.00 84.62 94 LEU A N 1
ATOM 744 C CA . LEU A 1 94 ? 5.297 -12.361 -0.052 1.00 84.62 94 LEU A CA 1
ATOM 745 C C . LEU A 1 94 ? 4.631 -11.992 1.283 1.00 84.62 94 LEU A C 1
ATOM 747 O O . LEU A 1 94 ? 3.417 -12.173 1.451 1.00 84.62 94 LEU A O 1
ATOM 751 N N . ASP A 1 95 ? 5.394 -11.421 2.213 1.00 86.81 95 ASP A N 1
ATOM 752 C CA . ASP A 1 95 ? 4.882 -10.987 3.511 1.00 86.81 95 ASP A CA 1
ATOM 753 C C . ASP A 1 95 ? 3.814 -9.893 3.382 1.00 86.81 95 ASP A C 1
ATOM 755 O O . ASP A 1 95 ? 2.801 -9.928 4.088 1.00 86.81 95 ASP A O 1
ATOM 759 N N . GLN A 1 96 ? 3.982 -8.951 2.449 1.00 84.81 96 GLN A N 1
ATOM 760 C CA . GLN A 1 96 ? 2.997 -7.891 2.218 1.00 84.81 96 GLN A CA 1
ATOM 761 C C . GLN A 1 96 ? 1.664 -8.458 1.725 1.00 84.81 96 GLN A C 1
ATOM 763 O O . GLN A 1 96 ? 0.614 -8.121 2.276 1.00 84.81 96 GLN A O 1
ATOM 768 N N . PHE A 1 97 ? 1.692 -9.351 0.732 1.00 87.00 97 PHE A N 1
ATOM 769 C CA . PHE A 1 97 ? 0.477 -9.958 0.171 1.00 87.00 97 PHE A CA 1
ATOM 770 C C . PHE A 1 97 ? -0.232 -10.873 1.179 1.00 87.00 97 PHE A C 1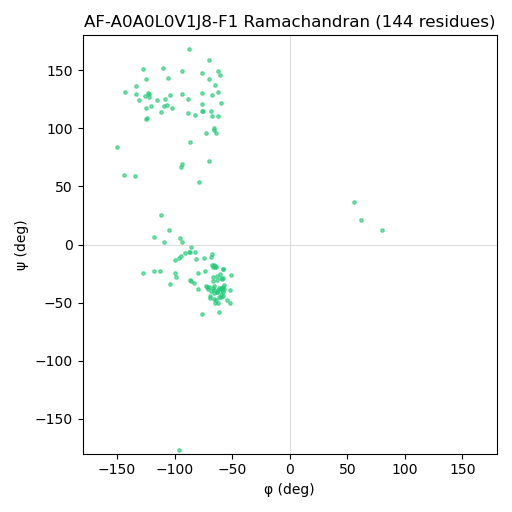
ATOM 772 O O . PHE A 1 97 ? -1.461 -10.952 1.197 1.00 87.00 97 PHE A O 1
ATOM 779 N N . THR A 1 98 ? 0.522 -11.515 2.073 1.00 86.56 98 THR A N 1
ATOM 780 C CA . THR A 1 98 ? -0.046 -12.359 3.135 1.00 86.56 98 THR A CA 1
ATOM 781 C C . THR A 1 98 ? -0.762 -11.533 4.211 1.00 86.56 98 THR A C 1
ATOM 783 O O . THR A 1 98 ? -1.817 -11.939 4.720 1.00 86.56 98 THR A O 1
ATOM 786 N N . ARG A 1 99 ? -0.205 -10.367 4.565 1.00 87.94 99 ARG A N 1
ATOM 787 C CA . ARG A 1 99 ? -0.753 -9.471 5.598 1.00 87.94 99 ARG A CA 1
ATOM 788 C C . ARG A 1 99 ? -1.910 -8.620 5.067 1.00 87.94 99 ARG A C 1
ATOM 790 O O . ARG A 1 99 ? -2.913 -8.450 5.759 1.00 87.94 99 ARG A O 1
ATOM 797 N N . LEU A 1 100 ? -1.824 -8.143 3.826 1.00 90.31 100 LEU A N 1
ATOM 798 C CA . LEU A 1 100 ? -2.813 -7.260 3.201 1.00 90.31 100 LEU A CA 1
ATOM 799 C C . LEU A 1 100 ? -3.851 -8.049 2.394 1.00 90.31 100 LEU A C 1
ATOM 801 O O . LEU A 1 100 ? -3.928 -7.973 1.172 1.00 90.31 100 LEU A O 1
ATOM 805 N N . ARG A 1 101 ? -4.708 -8.794 3.092 1.00 88.44 101 ARG A N 1
ATOM 806 C CA . ARG A 1 101 ? -5.657 -9.736 2.464 1.00 88.44 101 ARG A CA 1
ATOM 807 C C . ARG A 1 101 ? -6.723 -9.101 1.567 1.00 88.44 101 ARG A C 1
ATOM 809 O O . ARG A 1 101 ? -7.350 -9.809 0.786 1.00 88.44 101 ARG A O 1
ATOM 816 N N . SER A 1 102 ? -6.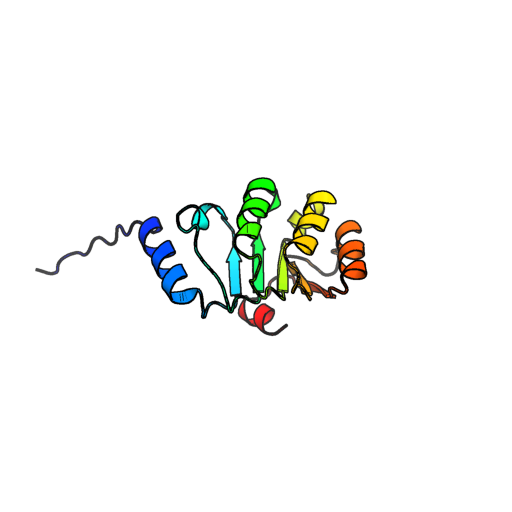972 -7.802 1.716 1.00 92.88 102 SER A N 1
ATOM 817 C CA . SER A 1 102 ? -7.946 -7.062 0.899 1.00 92.88 102 SER A CA 1
ATOM 818 C C . SER A 1 102 ? -7.310 -6.383 -0.315 1.00 92.88 102 SER A C 1
ATOM 820 O O . SER A 1 102 ? -8.020 -5.697 -1.054 1.00 92.88 102 SER A O 1
ATOM 822 N N . LEU A 1 103 ? -5.999 -6.558 -0.516 1.00 95.00 103 LEU A N 1
ATOM 823 C CA . LEU A 1 103 ? -5.248 -5.878 -1.558 1.00 95.00 103 LEU A CA 1
ATOM 824 C C . LEU A 1 103 ? -5.778 -6.263 -2.940 1.00 95.00 103 LEU A C 1
ATOM 826 O O . LEU A 1 103 ? -5.968 -7.437 -3.247 1.00 95.00 103 LEU A O 1
ATOM 830 N N . ARG A 1 104 ? -6.022 -5.252 -3.774 1.00 96.62 104 ARG A N 1
ATOM 831 C CA . ARG A 1 104 ? -6.498 -5.409 -5.157 1.00 96.62 104 ARG A CA 1
ATOM 832 C C . ARG A 1 104 ? -5.630 -4.672 -6.156 1.00 96.62 104 ARG A C 1
ATOM 834 O O . ARG A 1 104 ? -5.633 -5.041 -7.323 1.00 96.62 104 ARG A O 1
ATOM 841 N N . LYS A 1 105 ? -4.921 -3.627 -5.721 1.00 97.88 105 LYS A N 1
ATOM 842 C CA . LYS A 1 105 ? -4.072 -2.798 -6.577 1.00 97.88 105 LYS A CA 1
ATOM 843 C C . LYS A 1 105 ? -2.721 -2.559 -5.925 1.00 97.88 105 LYS A C 1
ATOM 845 O O . LYS A 1 105 ? -2.662 -2.094 -4.788 1.00 97.88 105 LYS A O 1
ATOM 850 N N . LEU A 1 106 ? -1.658 -2.812 -6.676 1.00 96.94 106 LEU A N 1
ATOM 851 C CA . LEU A 1 106 ? -0.299 -2.414 -6.339 1.00 96.94 106 LEU A CA 1
ATOM 852 C C . LEU A 1 106 ? 0.136 -1.303 -7.291 1.00 96.94 106 LEU A C 1
ATOM 854 O O . LEU A 1 106 ? 0.181 -1.500 -8.502 1.00 96.94 106 LEU A O 1
ATOM 858 N N . VAL A 1 107 ? 0.459 -0.132 -6.756 1.00 97.06 107 VAL A N 1
ATOM 859 C CA . VAL A 1 107 ? 0.903 1.023 -7.535 1.00 97.06 107 VAL A CA 1
ATOM 860 C C . VAL A 1 107 ? 2.401 1.229 -7.341 1.00 97.06 107 VAL A C 1
ATOM 862 O O . VAL A 1 107 ? 2.851 1.516 -6.235 1.00 97.06 107 VAL A O 1
ATOM 865 N N . PHE A 1 108 ? 3.161 1.166 -8.430 1.00 95.75 108 PHE A N 1
ATOM 866 C CA . PHE A 1 108 ? 4.545 1.624 -8.479 1.00 95.75 108 PHE A CA 1
ATOM 867 C C . PHE A 1 108 ? 4.557 3.143 -8.686 1.00 95.75 108 PHE A C 1
ATOM 869 O O . PHE A 1 108 ? 4.150 3.646 -9.737 1.00 95.75 108 PHE A O 1
ATOM 876 N N . TYR A 1 109 ? 4.984 3.870 -7.657 1.00 95.25 109 TYR A N 1
ATOM 877 C CA . TYR A 1 109 ? 5.071 5.327 -7.598 1.00 95.25 109 TYR A CA 1
ATOM 878 C C . TYR A 1 109 ? 6.460 5.830 -8.010 1.00 95.25 109 TYR A C 1
ATOM 880 O O . TYR A 1 109 ? 7.467 5.163 -7.771 1.00 95.25 109 TYR A O 1
ATOM 888 N N . GLY A 1 110 ? 6.535 7.026 -8.597 1.00 93.19 110 GLY A N 1
ATOM 889 C CA . GLY A 1 110 ? 7.809 7.647 -8.967 1.00 93.19 110 GLY A CA 1
ATOM 890 C C . GLY A 1 110 ? 8.407 7.121 -10.271 1.00 93.19 110 GLY A C 1
ATOM 891 O O . GLY A 1 110 ? 9.576 7.378 -10.543 1.00 93.19 110 GLY A O 1
ATOM 892 N N . VAL A 1 111 ? 7.636 6.377 -11.068 1.00 94.31 111 VAL A N 1
ATOM 893 C CA . VAL A 1 111 ? 8.141 5.626 -12.228 1.00 94.31 111 VAL A CA 1
ATOM 894 C C . VAL A 1 111 ? 7.776 6.278 -13.558 1.00 94.31 111 VAL A C 1
ATOM 896 O O . VAL A 1 111 ? 6.691 6.844 -13.706 1.00 94.31 111 VAL A O 1
ATOM 899 N N . ASP A 1 112 ? 8.683 6.207 -14.530 1.00 92.81 112 ASP A N 1
ATOM 900 C CA . ASP A 1 112 ? 8.446 6.661 -15.902 1.00 92.81 112 ASP A CA 1
ATOM 901 C C . ASP A 1 112 ? 8.024 5.504 -16.829 1.00 92.81 112 ASP A C 1
ATOM 903 O O . ASP A 1 112 ? 7.835 4.369 -16.396 1.00 92.81 112 ASP A O 1
ATOM 907 N N . SER A 1 113 ? 7.853 5.790 -18.123 1.00 90.38 113 SER A N 1
ATOM 908 C CA . SER A 1 113 ? 7.415 4.803 -19.120 1.00 90.38 113 SER A CA 1
ATOM 909 C C . SER A 1 113 ? 8.435 3.700 -19.423 1.00 90.38 113 SER A C 1
ATOM 911 O O . SER A 1 113 ? 8.106 2.766 -20.148 1.00 90.38 113 SER A O 1
ATOM 913 N N . THR A 1 114 ? 9.676 3.829 -18.952 1.00 92.62 114 THR A N 1
ATOM 914 C CA . THR A 1 114 ? 10.749 2.843 -19.150 1.00 92.62 114 THR A CA 1
ATOM 915 C C . THR A 1 114 ? 10.900 1.893 -17.967 1.00 92.62 114 THR A C 1
ATOM 917 O O . THR A 1 114 ? 11.591 0.881 -18.078 1.00 92.62 114 THR A O 1
ATOM 920 N N . PHE A 1 115 ? 10.243 2.194 -16.847 1.00 94.62 115 PHE A N 1
ATOM 921 C CA . PHE A 1 115 ? 10.264 1.350 -15.666 1.00 94.62 115 PHE A CA 1
ATOM 922 C C . PHE A 1 115 ? 9.604 -0.006 -15.927 1.00 94.62 115 PHE A C 1
ATOM 924 O O . PHE A 1 115 ? 8.514 -0.091 -16.494 1.00 94.62 115 PHE A O 1
ATOM 931 N N . SER A 1 116 ? 10.239 -1.060 -15.422 1.00 93.00 116 SER A N 1
ATOM 932 C CA . SER A 1 116 ? 9.660 -2.395 -15.327 1.00 93.00 116 SER A CA 1
ATOM 933 C C . SER A 1 116 ? 9.684 -2.829 -13.873 1.00 93.00 116 SER A C 1
ATOM 935 O O . SER A 1 116 ? 10.734 -2.782 -13.237 1.00 93.00 116 SER A O 1
ATOM 937 N N . ALA A 1 117 ? 8.540 -3.284 -13.364 1.00 93.75 117 ALA A N 1
ATOM 938 C CA . ALA A 1 117 ? 8.479 -3.863 -12.029 1.00 93.75 117 ALA A CA 1
ATOM 939 C C . ALA A 1 117 ? 9.364 -5.126 -11.941 1.00 93.75 117 ALA A C 1
ATOM 941 O O . ALA A 1 117 ? 9.514 -5.821 -12.953 1.00 93.75 117 ALA A O 1
ATOM 942 N N . PRO A 1 118 ? 9.938 -5.439 -10.764 1.00 93.94 118 PRO A N 1
ATOM 943 C CA . PRO A 1 118 ? 10.633 -6.706 -10.542 1.00 93.94 118 PRO A CA 1
ATOM 944 C C . PRO A 1 118 ? 9.699 -7.910 -10.740 1.00 93.94 118 PRO A C 1
ATOM 946 O O . PRO A 1 118 ? 8.520 -7.833 -10.389 1.00 93.94 118 PRO A O 1
ATOM 949 N N . GLU A 1 119 ? 10.233 -9.024 -11.253 1.00 93.88 119 GLU A N 1
ATOM 950 C CA . GLU A 1 119 ? 9.430 -10.218 -11.572 1.00 93.88 119 GLU A CA 1
ATOM 951 C C . GLU A 1 119 ? 8.717 -10.779 -10.336 1.00 93.88 119 GLU A C 1
ATOM 953 O O . GLU A 1 119 ? 7.541 -11.105 -10.430 1.00 93.88 119 GLU A O 1
ATOM 958 N N . ASP A 1 120 ? 9.361 -10.768 -9.166 1.00 93.00 120 ASP A N 1
ATOM 959 C CA . ASP A 1 120 ? 8.762 -11.239 -7.909 1.00 93.00 120 ASP A CA 1
ATOM 960 C C . ASP A 1 120 ? 7.453 -10.499 -7.570 1.00 93.00 120 ASP A C 1
ATOM 962 O O . ASP A 1 120 ? 6.482 -11.110 -7.124 1.00 93.00 120 ASP A O 1
ATOM 966 N N . TYR A 1 121 ? 7.376 -9.185 -7.831 1.00 94.44 121 TYR A N 1
ATOM 967 C CA . TYR A 1 121 ? 6.126 -8.435 -7.655 1.00 94.44 121 TYR A CA 1
ATOM 968 C C . TYR A 1 121 ? 5.093 -8.774 -8.726 1.00 94.44 121 TYR A C 1
ATOM 970 O O . TYR A 1 121 ? 3.900 -8.779 -8.432 1.00 94.44 121 TYR A O 1
ATOM 978 N N . LEU A 1 122 ? 5.522 -9.013 -9.967 1.00 94.62 122 LEU A N 1
ATOM 979 C CA . LEU A 1 122 ? 4.620 -9.369 -11.062 1.00 94.62 122 LEU A CA 1
ATOM 980 C C . LEU A 1 122 ? 4.009 -10.759 -10.853 1.00 94.62 122 LEU A C 1
ATOM 982 O O . LEU A 1 122 ? 2.815 -10.942 -11.102 1.00 94.62 122 LEU A O 1
ATOM 986 N N . GLU A 1 123 ? 4.806 -11.715 -10.378 1.00 94.50 123 GLU A N 1
ATOM 987 C CA . GLU A 1 123 ? 4.371 -13.058 -10.001 1.00 94.50 123 GLU A CA 1
ATOM 988 C C . GLU A 1 123 ? 3.407 -12.992 -8.813 1.00 94.50 123 GLU A C 1
ATOM 990 O O . GLU A 1 123 ? 2.271 -13.450 -8.935 1.00 94.50 123 GLU A O 1
ATOM 995 N N . ALA A 1 124 ? 3.771 -12.288 -7.735 1.00 93.88 124 ALA A N 1
ATOM 996 C CA . ALA A 1 124 ? 2.883 -12.097 -6.589 1.00 93.88 124 ALA A CA 1
ATOM 997 C C . ALA A 1 124 ? 1.571 -11.378 -6.968 1.00 93.88 124 ALA A C 1
ATOM 999 O O . ALA A 1 124 ? 0.491 -11.809 -6.560 1.00 93.88 124 ALA A O 1
ATOM 1000 N N . CYS A 1 125 ? 1.625 -10.327 -7.802 1.00 95.44 125 CYS A N 1
ATOM 1001 C CA . CYS A 1 125 ? 0.430 -9.666 -8.348 1.00 95.44 125 CYS A CA 1
ATOM 1002 C C . CYS A 1 125 ? -0.482 -10.691 -9.046 1.00 95.44 125 CYS A C 1
ATOM 1004 O O . CYS A 1 125 ? -1.690 -10.724 -8.809 1.00 95.44 125 CYS A O 1
ATOM 1006 N N . ARG A 1 126 ? 0.090 -11.548 -9.900 1.00 95.44 126 ARG A N 1
ATOM 1007 C CA . ARG A 1 126 ? -0.652 -12.544 -10.683 1.00 95.44 126 ARG A CA 1
ATOM 1008 C C . ARG A 1 126 ? -1.294 -13.609 -9.795 1.00 95.44 126 ARG A C 1
ATOM 1010 O O . ARG A 1 126 ? -2.483 -13.884 -9.958 1.00 95.44 126 ARG A O 1
ATOM 1017 N N . ASP A 1 127 ? -0.535 -14.154 -8.854 1.00 95.06 127 ASP A N 1
ATOM 1018 C CA . ASP A 1 127 ? -0.975 -15.230 -7.963 1.00 95.06 127 ASP A CA 1
ATOM 1019 C C . ASP A 1 127 ? -2.094 -14.777 -7.021 1.00 95.06 127 ASP A C 1
ATOM 1021 O O . ASP A 1 127 ? -3.036 -15.526 -6.751 1.00 95.06 127 ASP A O 1
ATOM 1025 N N . HIS A 1 128 ? -2.039 -13.519 -6.581 1.00 94.06 128 HIS A N 1
ATOM 1026 C CA . HIS A 1 128 ? -3.026 -12.924 -5.682 1.00 94.06 128 HIS A CA 1
ATOM 1027 C C . HIS A 1 128 ? -4.130 -12.129 -6.398 1.00 94.06 128 HIS A C 1
ATOM 1029 O O . HIS A 1 128 ? -4.968 -11.528 -5.729 1.00 94.06 128 HIS A O 1
ATOM 1035 N N . GLN A 1 129 ? -4.168 -12.135 -7.737 1.00 95.25 129 GLN A N 1
ATOM 1036 C CA . GLN A 1 129 ? -5.142 -11.383 -8.548 1.00 95.25 129 GLN A CA 1
ATOM 1037 C C . GLN A 1 129 ? -5.154 -9.871 -8.250 1.00 95.25 129 GLN A C 1
ATOM 1039 O O . GLN A 1 129 ? -6.200 -9.219 -8.275 1.00 95.25 129 GLN A O 1
ATOM 1044 N N . VAL A 1 130 ? -3.975 -9.312 -7.979 1.00 96.75 130 VAL A N 1
ATOM 1045 C CA . VAL A 1 130 ? -3.748 -7.886 -7.739 1.00 96.75 130 VAL A CA 1
ATOM 1046 C C . VAL A 1 130 ? -3.347 -7.204 -9.046 1.00 96.75 130 VAL A C 1
ATOM 1048 O O . VAL A 1 130 ? -2.443 -7.640 -9.758 1.00 96.75 130 VAL A O 1
ATOM 1051 N N . GLU A 1 131 ? -4.019 -6.102 -9.363 1.00 97.62 131 GLU A N 1
ATOM 1052 C CA . GLU A 1 131 ? -3.710 -5.263 -10.514 1.00 97.62 131 GLU A CA 1
ATOM 1053 C C . GLU A 1 131 ? -2.469 -4.408 -10.231 1.00 97.62 131 GLU A C 1
ATOM 1055 O O . GLU A 1 131 ? -2.436 -3.598 -9.305 1.00 97.62 131 GLU A O 1
ATOM 1060 N N . CYS A 1 132 ? -1.445 -4.569 -11.058 1.00 96.12 132 CYS A N 1
ATOM 1061 C CA . CYS A 1 132 ? -0.216 -3.793 -10.997 1.00 96.12 132 CYS A CA 1
ATOM 1062 C C . CYS A 1 132 ? -0.374 -2.499 -11.849 1.00 96.12 132 CYS A C 1
ATOM 1064 O O . CYS A 1 132 ? -0.714 -2.555 -13.032 1.00 96.12 132 CYS A O 1
ATOM 1066 N N . LEU A 1 133 ? -0.131 -1.323 -11.259 1.00 96.62 133 LEU A N 1
ATOM 1067 C CA . LEU A 1 133 ? -0.316 0.009 -11.857 1.00 96.62 133 LEU A CA 1
ATOM 1068 C C . LEU A 1 133 ? 0.959 0.856 -11.744 1.00 96.62 133 LEU A C 1
ATOM 1070 O O . LEU A 1 133 ? 1.700 0.750 -10.776 1.00 96.62 133 LEU A O 1
ATOM 1074 N N . TYR A 1 134 ? 1.177 1.772 -12.687 1.00 96.38 134 TYR A N 1
ATOM 1075 C CA . TYR A 1 134 ? 2.383 2.610 -12.746 1.00 96.38 134 TYR A CA 1
ATOM 1076 C C . TYR A 1 134 ? 2.009 4.089 -12.739 1.00 96.38 134 TYR A C 1
ATOM 1078 O O . TYR A 1 134 ? 1.128 4.512 -13.500 1.00 96.38 134 TYR A O 1
ATOM 1086 N N . ARG A 1 135 ? 2.632 4.890 -11.870 1.00 95.38 135 ARG A N 1
ATOM 1087 C CA . ARG A 1 135 ? 2.343 6.323 -11.741 1.00 95.38 135 ARG A CA 1
ATOM 1088 C C . ARG A 1 135 ? 3.617 7.117 -11.450 1.00 95.38 135 ARG A C 1
ATOM 1090 O O . ARG A 1 135 ? 4.351 6.802 -10.522 1.00 95.38 135 ARG A O 1
ATOM 1097 N N . TYR A 1 136 ? 3.841 8.199 -12.195 1.00 92.31 136 TYR A N 1
ATOM 1098 C CA . TYR A 1 136 ? 5.033 9.032 -12.014 1.00 92.31 136 TYR A CA 1
ATOM 1099 C C . TYR A 1 136 ? 4.942 9.932 -10.775 1.00 92.31 136 TYR A C 1
ATOM 1101 O O . TYR A 1 136 ? 5.764 9.825 -9.876 1.00 92.31 136 TYR A O 1
ATOM 1109 N N . LYS A 1 137 ? 3.939 10.816 -10.708 1.00 89.56 137 LYS A N 1
ATOM 1110 C CA . LYS A 1 137 ? 3.728 11.747 -9.580 1.00 89.56 137 LYS A CA 1
ATOM 1111 C C . LYS A 1 137 ? 2.237 11.968 -9.293 1.00 89.56 137 LYS A C 1
ATOM 1113 O O . LYS A 1 137 ? 1.752 13.088 -9.444 1.00 89.56 137 LYS A O 1
ATOM 1118 N N . PRO A 1 138 ? 1.484 10.907 -8.970 1.00 91.31 138 PRO A N 1
ATOM 1119 C CA . PRO A 1 138 ? 0.078 11.040 -8.639 1.00 91.31 138 PRO A CA 1
ATOM 1120 C C . PRO A 1 138 ? -0.077 11.748 -7.288 1.00 91.31 138 PRO A C 1
ATOM 1122 O O . PRO A 1 138 ? 0.682 11.514 -6.347 1.00 91.31 138 PRO A O 1
ATOM 1125 N N . SER A 1 139 ? -1.092 12.591 -7.179 1.00 91.25 139 SER A N 1
ATOM 1126 C CA . SER A 1 139 ? -1.591 13.069 -5.894 1.00 91.25 139 SER A CA 1
ATOM 1127 C C . SER A 1 139 ? -2.304 11.944 -5.134 1.00 91.25 139 SER A C 1
ATOM 1129 O O . SER A 1 139 ? -2.805 10.985 -5.726 1.00 91.25 139 SER A O 1
ATOM 1131 N N . LEU A 1 140 ? -2.417 12.084 -3.809 1.00 87.94 140 LEU A N 1
ATOM 1132 C CA . LEU A 1 140 ? -3.199 11.151 -2.989 1.00 87.94 140 LEU A CA 1
ATOM 1133 C C . LEU A 1 140 ? -4.663 11.078 -3.457 1.00 87.94 140 LEU A C 1
ATOM 1135 O O . LEU A 1 140 ? -5.247 10.001 -3.478 1.00 87.94 140 LEU A O 1
ATOM 1139 N N . GLU A 1 141 ? -5.241 12.204 -3.885 1.00 90.75 141 GLU A N 1
ATOM 1140 C CA . GLU A 1 141 ? -6.613 12.258 -4.402 1.00 90.75 141 GLU A CA 1
ATOM 1141 C C . GLU A 1 141 ? -6.782 11.431 -5.686 1.00 90.75 141 GLU A C 1
ATOM 1143 O O . GLU A 1 141 ? -7.779 10.730 -5.843 1.00 90.75 141 GLU A O 1
ATOM 1148 N N . GLU A 1 142 ? -5.814 11.482 -6.603 1.00 94.12 142 GLU A N 1
ATOM 1149 C CA . GLU A 1 142 ? -5.832 10.655 -7.815 1.00 94.12 142 GLU A CA 1
ATOM 1150 C C . GLU A 1 142 ? -5.703 9.170 -7.488 1.00 94.12 142 GLU A C 1
ATOM 1152 O O . GLU A 1 142 ? -6.394 8.354 -8.094 1.00 94.12 142 GLU A O 1
ATOM 1157 N N . LEU A 1 143 ? -4.860 8.815 -6.515 1.00 94.50 143 LEU A N 1
ATOM 1158 C CA . LEU A 1 143 ? -4.714 7.427 -6.085 1.00 94.50 143 LEU A CA 1
ATOM 1159 C C . LEU A 1 143 ? -5.990 6.901 -5.411 1.00 94.50 143 LEU A C 1
ATOM 1161 O O . LEU A 1 143 ? -6.380 5.765 -5.653 1.00 94.50 143 LEU A O 1
ATOM 1165 N N . MET A 1 144 ? -6.683 7.731 -4.626 1.00 93.00 144 MET A N 1
ATOM 1166 C CA . MET A 1 144 ? -7.961 7.376 -3.992 1.00 93.00 144 MET A CA 1
ATOM 1167 C C . MET A 1 144 ? -9.100 7.128 -4.994 1.00 93.00 144 MET A C 1
ATOM 1169 O O . MET A 1 144 ? -10.110 6.527 -4.628 1.00 93.00 144 MET A O 1
ATOM 1173 N N . LYS A 1 145 ? -8.965 7.599 -6.241 1.00 93.56 145 LYS A N 1
ATOM 1174 C CA . LYS A 1 145 ? -9.945 7.389 -7.322 1.00 93.56 145 LYS A CA 1
ATOM 1175 C C . LYS A 1 145 ? -9.738 6.080 -8.086 1.00 93.56 145 LYS A C 1
ATOM 1177 O O . LYS A 1 145 ? -10.554 5.790 -8.958 1.00 93.56 145 LYS A O 1
ATOM 1182 N N . LEU A 1 146 ? -8.661 5.338 -7.807 1.00 91.25 146 LEU A N 1
ATOM 1183 C CA . LEU A 1 146 ? -8.369 4.069 -8.472 1.00 91.25 146 LEU A CA 1
ATOM 1184 C C . LEU A 1 146 ? -9.374 3.003 -8.062 1.00 91.25 146 LEU A C 1
ATOM 1186 O O . LEU A 1 146 ? -10.028 2.476 -8.984 1.00 91.25 146 LEU A O 1
#

Foldseek 3Di:
DPPPPPPPPPVLVVLLVVQVVCQAPAQEDEDADLCSCVVPQQRHNQRHAYYEYEPCQVPVPSVLVSLVNHQPHLHAEYEYAQVSQVVDDLVSLVSCCVRNVNYAEYEHEQDDPPRDGDVSNV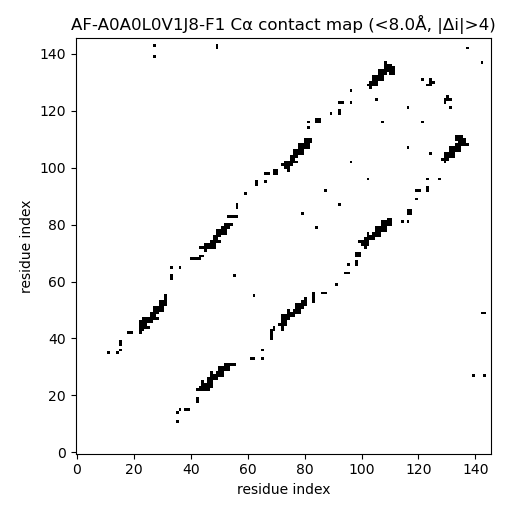VSCVVSNHHYYYYRHDDPVRRSVD